Protein AF-A0A3Q8RRC3-F1 (afdb_monomer_lite)

Foldseek 3Di:
DPPDVVVVVCVVVVVVVVLVVLLVVLVVVVVVLVVLVCCVVPPDPDDDCVVVVVSVVSVVVSVVSCVVPVCNPDVPPPPD

Structure (mmCIF, N/CA/C/O backbone):
data_AF-A0A3Q8RRC3-F1
#
_entry.id   AF-A0A3Q8RRC3-F1
#
loop_
_atom_site.group_PDB
_atom_site.id
_atom_site.type_symbol
_atom_site.label_atom_id
_atom_site.label_alt_id
_atom_site.label_comp_id
_atom_site.label_asym_id
_atom_site.label_entity_id
_atom_site.label_seq_id
_atom_site.pdbx_PDB_ins_code
_atom_site.Cartn_x
_atom_site.Cartn_y
_atom_site.Cartn_z
_atom_site.occupancy
_atom_site.B_iso_or_equiv
_atom_site.auth_seq_id
_atom_site.auth_comp_id
_atom_site.auth_asym_id
_atom_site.auth_atom_id
_atom_site.pdbx_PDB_model_num
ATOM 1 N N . MET A 1 1 ? -17.322 -8.408 37.136 1.00 50.53 1 MET A N 1
ATOM 2 C CA . MET A 1 1 ? -15.863 -8.209 36.982 1.00 50.53 1 MET A CA 1
ATOM 3 C C . MET A 1 1 ? -15.635 -6.780 36.488 1.00 50.53 1 MET A C 1
ATOM 5 O O . MET A 1 1 ? -16.040 -6.463 35.377 1.00 50.53 1 MET A O 1
ATOM 9 N N . LYS A 1 2 ? -15.143 -5.873 37.346 1.00 53.41 2 LYS A N 1
ATOM 10 C CA . LYS A 1 2 ? -14.933 -4.452 37.002 1.00 53.41 2 LYS A CA 1
ATOM 11 C C . LYS A 1 2 ? -13.771 -4.402 35.998 1.00 53.41 2 LYS A C 1
ATOM 13 O O . LYS A 1 2 ? -12.646 -4.679 36.400 1.00 53.41 2 LYS A O 1
ATOM 18 N N . LYS A 1 3 ? -14.025 -4.133 34.706 1.00 56.31 3 LYS A N 1
ATOM 19 C CA . LYS A 1 3 ? -12.938 -3.821 33.757 1.00 56.31 3 LYS A CA 1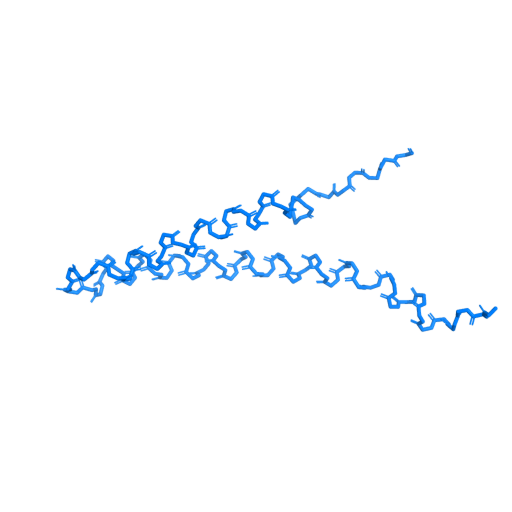
ATOM 20 C C . LYS A 1 3 ? -12.136 -2.675 34.380 1.00 56.31 3 LYS A C 1
ATOM 22 O O . LYS A 1 3 ? -12.714 -1.621 34.644 1.00 56.31 3 LYS A O 1
ATOM 27 N N . THR A 1 4 ? -10.866 -2.921 34.685 1.00 71.69 4 THR A N 1
ATOM 28 C CA . THR A 1 4 ? -9.928 -1.909 35.180 1.00 71.69 4 THR A CA 1
ATOM 29 C C . THR A 1 4 ? -9.868 -0.763 34.169 1.00 71.69 4 THR A C 1
ATOM 31 O O . THR A 1 4 ? -9.970 -1.008 32.965 1.00 71.69 4 THR A O 1
ATOM 34 N N . ASP A 1 5 ? -9.751 0.486 34.630 1.00 72.94 5 ASP A N 1
ATOM 35 C CA . ASP A 1 5 ? -9.789 1.671 33.751 1.00 72.94 5 ASP A CA 1
ATOM 36 C C . ASP A 1 5 ? -8.771 1.587 32.600 1.00 72.94 5 ASP A C 1
ATOM 38 O O . ASP A 1 5 ? -9.063 1.995 31.477 1.00 72.94 5 ASP A O 1
ATOM 42 N N . PHE A 1 6 ? -7.653 0.892 32.825 1.00 73.56 6 PHE A N 1
ATOM 43 C CA . PHE A 1 6 ? -6.653 0.560 31.811 1.00 73.56 6 PHE A CA 1
ATOM 44 C C . PHE A 1 6 ? -7.217 -0.176 30.580 1.00 73.56 6 PHE A C 1
ATOM 46 O O . PHE A 1 6 ? -6.915 0.187 29.444 1.00 73.56 6 PHE A O 1
ATOM 53 N N . HIS A 1 7 ? -8.081 -1.182 30.763 1.00 77.31 7 HIS A N 1
ATOM 54 C CA . HIS A 1 7 ? -8.669 -1.911 29.633 1.00 77.31 7 HIS A CA 1
ATOM 55 C C . HIS A 1 7 ? -9.643 -1.047 28.826 1.00 77.31 7 HIS A C 1
ATOM 57 O O . HIS A 1 7 ? -9.726 -1.196 27.607 1.00 77.31 7 HIS A O 1
ATOM 63 N N . LYS A 1 8 ? -10.352 -0.119 29.480 1.00 77.81 8 LYS A N 1
ATOM 64 C CA . LYS A 1 8 ? -11.235 0.830 28.787 1.00 77.81 8 LYS A CA 1
ATOM 65 C C . LYS A 1 8 ? -10.446 1.823 27.939 1.00 77.81 8 LYS A C 1
ATOM 67 O O . LYS A 1 8 ? -10.875 2.145 26.833 1.00 77.81 8 LYS A O 1
ATOM 72 N N . GLU A 1 9 ? -9.309 2.304 28.434 1.00 77.38 9 GLU A N 1
ATOM 73 C CA . GLU A 1 9 ? -8.444 3.204 27.667 1.00 77.38 9 GLU A CA 1
ATOM 74 C C . GLU A 1 9 ? -7.809 2.495 26.467 1.00 77.38 9 GLU A C 1
ATOM 76 O O . GLU A 1 9 ? -7.836 3.024 25.354 1.00 77.38 9 GLU A O 1
ATOM 81 N N . GLN A 1 10 ? -7.337 1.258 26.645 1.00 79.44 10 GLN A N 1
ATOM 82 C CA . GLN A 1 10 ? -6.812 0.453 25.538 1.00 79.44 10 GLN A CA 1
ATOM 83 C C . GLN A 1 10 ? -7.853 0.220 24.434 1.00 79.44 10 GLN A C 1
ATOM 85 O O . GLN A 1 10 ? -7.534 0.366 23.253 1.00 79.44 10 GLN A O 1
ATOM 90 N N . GLU A 1 11 ? -9.101 -0.095 24.797 1.00 84.06 11 GLU A N 1
ATOM 91 C CA . GLU A 1 11 ? -10.195 -0.285 23.834 1.00 84.06 11 GLU A CA 1
ATOM 92 C C . GLU A 1 11 ? -10.511 0.990 23.033 1.00 84.06 11 GLU A C 1
ATOM 94 O O . GLU A 1 11 ? -10.908 0.894 21.872 1.00 84.06 11 GLU A O 1
ATOM 99 N N . ARG A 1 12 ? -10.272 2.181 23.602 1.00 81.69 12 ARG A N 1
ATOM 100 C CA . ARG A 1 12 ? -10.458 3.469 22.909 1.00 81.69 12 ARG A CA 1
ATOM 101 C C . ARG A 1 12 ? -9.294 3.844 21.998 1.00 81.69 12 ARG A C 1
ATOM 103 O O . ARG A 1 12 ? -9.514 4.383 20.917 1.00 81.69 12 ARG A O 1
ATOM 110 N N . ILE A 1 13 ? -8.061 3.579 22.423 1.00 87.50 13 ILE A N 1
ATOM 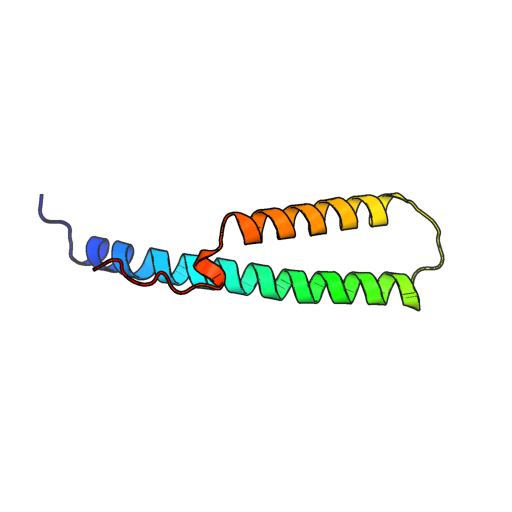111 C CA . ILE A 1 13 ? -6.855 4.020 21.705 1.00 87.50 13 ILE A CA 1
ATOM 112 C C . ILE A 1 13 ? -6.518 3.073 20.543 1.00 87.50 13 ILE A C 1
ATOM 114 O O . ILE A 1 13 ? -6.083 3.518 19.479 1.00 87.50 13 ILE A O 1
ATOM 118 N N . LYS A 1 14 ? -6.759 1.767 20.708 1.00 85.88 14 LYS A N 1
ATOM 119 C CA . LYS A 1 14 ? -6.475 0.738 19.697 1.00 85.88 14 LYS A CA 1
ATOM 120 C C . LYS A 1 14 ? -7.029 1.051 18.293 1.00 85.88 14 LYS A C 1
ATOM 122 O O . LYS A 1 14 ? -6.240 0.973 17.351 1.00 85.88 14 LYS A O 1
ATOM 127 N N . PRO A 1 15 ? -8.312 1.425 18.099 1.00 86.81 15 PRO A N 1
ATOM 128 C CA . PRO A 1 15 ? -8.830 1.731 16.762 1.00 86.81 15 PRO A CA 1
ATOM 129 C C . PRO A 1 15 ? -8.150 2.951 16.125 1.00 86.81 15 PRO A C 1
ATOM 131 O O . PRO A 1 15 ? -7.893 2.950 14.924 1.00 86.81 15 PRO A O 1
ATOM 134 N N . ILE A 1 16 ? -7.793 3.960 16.927 1.00 87.19 16 ILE A N 1
ATOM 135 C CA . ILE A 1 16 ? -7.095 5.163 16.454 1.00 87.19 16 ILE A CA 1
ATOM 136 C C . ILE A 1 16 ? -5.697 4.796 15.954 1.00 87.19 16 ILE A C 1
ATOM 138 O O . ILE A 1 16 ? -5.319 5.189 14.851 1.00 87.19 16 ILE A O 1
ATOM 142 N N . ILE A 1 17 ? -4.947 4.013 16.736 1.00 89.81 17 ILE A N 1
ATOM 143 C CA . ILE A 1 17 ? -3.610 3.545 16.344 1.00 89.81 17 ILE A CA 1
ATOM 144 C C . ILE A 1 17 ? -3.690 2.728 15.057 1.00 89.81 17 ILE A C 1
ATOM 146 O O . ILE A 1 17 ? -2.935 2.995 14.127 1.00 89.81 17 ILE A O 1
ATOM 150 N N . ILE A 1 18 ? -4.617 1.768 14.979 1.00 89.62 18 ILE A N 1
ATOM 151 C CA . ILE A 1 18 ? -4.794 0.928 13.787 1.00 89.62 18 ILE A CA 1
ATOM 152 C C . ILE A 1 18 ? -5.035 1.799 12.551 1.00 89.62 18 ILE A C 1
ATOM 154 O O . ILE A 1 18 ? -4.398 1.596 11.520 1.00 89.62 18 ILE A O 1
ATOM 158 N N . LEU A 1 19 ? -5.896 2.808 12.660 1.00 90.69 19 LEU A N 1
ATOM 159 C CA . LEU A 1 19 ? -6.209 3.707 11.556 1.00 90.69 19 LEU A CA 1
ATOM 160 C C . LEU A 1 19 ? -4.990 4.534 11.112 1.00 90.69 19 LEU A C 1
ATOM 162 O O . LEU A 1 19 ? -4.733 4.661 9.913 1.00 90.69 19 LEU A O 1
ATOM 166 N N . TRP A 1 20 ? -4.193 5.041 12.057 1.00 91.19 20 TRP A N 1
ATOM 167 C CA . TRP A 1 20 ? -2.930 5.717 11.744 1.00 91.19 20 TRP A CA 1
ATOM 168 C C . TRP A 1 20 ? -1.913 4.790 11.081 1.00 91.19 20 TRP A C 1
ATOM 170 O O . TRP A 1 20 ? -1.300 5.183 10.090 1.00 91.19 20 TRP A O 1
ATOM 180 N N . VAL A 1 21 ? -1.768 3.557 11.572 1.00 93.12 21 VAL A N 1
ATOM 181 C CA . VAL A 1 21 ? -0.871 2.555 10.979 1.00 93.12 21 VAL A CA 1
ATOM 182 C C . VAL A 1 21 ? -1.267 2.270 9.534 1.00 93.12 21 VAL A C 1
ATOM 184 O O . VAL A 1 21 ? -0.409 2.325 8.656 1.00 93.12 21 VAL A O 1
ATOM 187 N N . LYS A 1 22 ? -2.560 2.054 9.254 1.00 92.06 22 LYS A N 1
ATOM 188 C CA . LYS A 1 22 ? -3.047 1.845 7.882 1.00 92.06 22 LYS A CA 1
ATOM 189 C C . LYS A 1 22 ? -2.725 3.038 6.970 1.00 92.06 22 LYS A C 1
ATOM 191 O O . LYS A 1 22 ? -2.276 2.844 5.846 1.00 92.06 22 LYS A O 1
ATOM 196 N N . ARG A 1 23 ? -2.900 4.276 7.451 1.00 92.62 23 ARG A N 1
ATOM 197 C CA . ARG A 1 23 ? -2.565 5.493 6.684 1.00 92.62 23 ARG A CA 1
ATOM 198 C C . ARG A 1 23 ? -1.076 5.599 6.382 1.00 92.62 23 ARG A C 1
ATOM 200 O O . ARG A 1 23 ? -0.703 5.833 5.236 1.00 92.62 23 ARG A O 1
ATOM 207 N N . ILE A 1 24 ? -0.236 5.409 7.399 1.00 94.56 24 ILE A N 1
ATOM 208 C CA . ILE A 1 24 ? 1.223 5.428 7.246 1.00 94.56 24 ILE A CA 1
ATOM 209 C C . ILE A 1 24 ? 1.654 4.343 6.260 1.00 94.56 24 ILE A C 1
ATOM 211 O O . ILE A 1 24 ? 2.484 4.609 5.397 1.00 94.56 24 ILE A O 1
ATOM 215 N N . TYR A 1 25 ? 1.048 3.158 6.333 1.00 94.19 25 TYR A N 1
ATOM 216 C CA . TYR A 1 25 ? 1.322 2.056 5.418 1.00 94.19 25 TYR A CA 1
ATOM 217 C C . TYR A 1 25 ? 1.023 2.421 3.955 1.00 94.19 25 TYR A C 1
ATOM 219 O O . TYR A 1 25 ? 1.878 2.227 3.091 1.00 94.19 25 TYR A O 1
ATOM 227 N N . VAL A 1 26 ? -0.129 3.043 3.674 1.00 94.00 26 VAL A N 1
ATOM 228 C CA . VAL A 1 26 ? -0.480 3.498 2.314 1.00 94.00 26 VAL A CA 1
ATOM 229 C C . VAL A 1 26 ? 0.461 4.600 1.816 1.00 94.00 26 VAL A C 1
ATOM 231 O O . VAL A 1 26 ? 0.867 4.592 0.652 1.00 94.00 26 VAL A O 1
ATOM 234 N N . ILE A 1 27 ? 0.834 5.550 2.679 1.00 94.81 27 ILE A N 1
ATOM 235 C CA . ILE A 1 27 ? 1.768 6.629 2.320 1.00 94.81 27 ILE A CA 1
ATOM 236 C C . ILE A 1 27 ? 3.158 6.057 2.022 1.00 94.81 27 ILE A C 1
ATOM 238 O O . ILE A 1 27 ? 3.744 6.376 0.988 1.00 94.81 27 ILE A O 1
ATOM 242 N N . ALA A 1 28 ? 3.667 5.180 2.889 1.00 95.62 28 ALA A N 1
ATOM 243 C CA . ALA A 1 28 ? 4.955 4.521 2.703 1.00 95.62 28 ALA A CA 1
ATOM 244 C C . ALA A 1 28 ? 4.985 3.714 1.400 1.00 95.62 28 ALA A C 1
ATOM 246 O O . ALA A 1 28 ? 5.959 3.787 0.652 1.00 95.62 28 ALA A O 1
ATOM 247 N N . PHE A 1 29 ? 3.893 3.013 1.084 1.00 96.00 29 PHE A N 1
ATOM 248 C CA . PHE A 1 29 ? 3.774 2.316 -0.187 1.00 96.00 29 PHE A CA 1
ATOM 249 C C . PHE A 1 29 ? 3.798 3.263 -1.387 1.00 96.00 29 PHE A C 1
ATOM 251 O O . PHE A 1 29 ? 4.485 2.973 -2.359 1.00 96.00 29 PHE A O 1
ATOM 258 N N . ASN A 1 30 ? 3.094 4.397 -1.335 1.00 95.19 30 ASN A N 1
ATOM 259 C CA . ASN A 1 30 ? 3.136 5.375 -2.426 1.00 95.19 30 ASN A CA 1
ATOM 260 C C . ASN A 1 30 ? 4.564 5.875 -2.670 1.00 95.19 30 ASN A C 1
ATOM 262 O O . ASN A 1 30 ? 5.015 5.908 -3.813 1.00 95.19 30 ASN A O 1
ATOM 266 N N . ILE A 1 31 ? 5.297 6.204 -1.602 1.00 96.31 31 ILE A N 1
ATOM 267 C CA . ILE A 1 31 ? 6.707 6.610 -1.696 1.00 96.31 31 ILE A CA 1
ATOM 268 C C . ILE A 1 31 ? 7.547 5.488 -2.322 1.00 96.31 31 ILE A C 1
ATOM 270 O O . ILE A 1 31 ? 8.327 5.744 -3.239 1.00 96.31 31 ILE A O 1
ATOM 274 N N . TYR A 1 32 ? 7.359 4.244 -1.875 1.00 94.38 32 TYR A N 1
ATOM 275 C CA . TYR A 1 32 ? 8.049 3.079 -2.429 1.00 94.38 32 TYR A CA 1
ATOM 276 C C . TYR A 1 32 ? 7.729 2.856 -3.914 1.00 94.38 32 TYR A C 1
ATOM 278 O O . TYR A 1 32 ? 8.638 2.607 -4.705 1.00 94.38 32 TYR A O 1
ATOM 286 N N . ALA A 1 33 ? 6.462 2.979 -4.312 1.00 94.06 33 ALA A N 1
ATOM 287 C CA . ALA A 1 33 ? 6.025 2.805 -5.691 1.00 94.06 33 ALA A CA 1
ATOM 288 C C . ALA A 1 33 ? 6.672 3.848 -6.615 1.00 94.06 33 ALA A C 1
ATOM 290 O O . ALA A 1 33 ? 7.198 3.487 -7.669 1.00 94.06 33 ALA A O 1
ATOM 291 N N . TRP A 1 34 ? 6.714 5.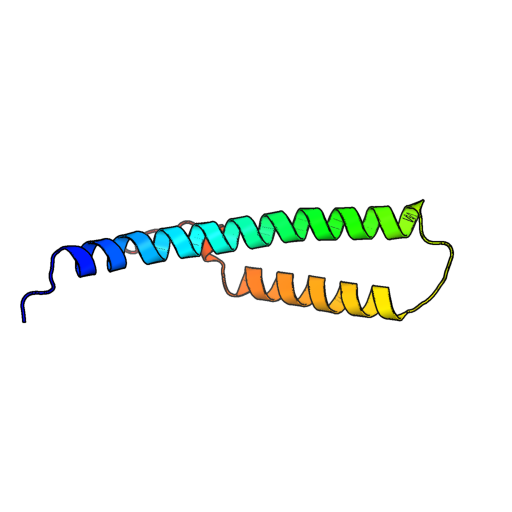115 -6.188 1.00 93.38 34 TRP A N 1
ATOM 292 C CA . TRP A 1 34 ? 7.412 6.180 -6.912 1.00 93.38 34 TRP A CA 1
ATOM 293 C C . TRP A 1 34 ? 8.917 5.942 -6.992 1.00 93.38 34 TRP A C 1
ATOM 295 O O . TRP A 1 34 ? 9.496 6.059 -8.071 1.00 93.38 34 TRP A O 1
ATOM 305 N N . PHE A 1 35 ? 9.548 5.565 -5.879 1.00 92.88 35 PHE A N 1
ATOM 306 C CA . PHE A 1 35 ? 10.963 5.200 -5.866 1.00 92.88 35 PHE A CA 1
ATOM 307 C C . PHE A 1 35 ? 11.259 4.072 -6.862 1.00 92.88 35 PHE A C 1
ATOM 309 O O . PHE A 1 35 ? 12.218 4.168 -7.626 1.00 92.88 35 PHE A O 1
ATOM 316 N N . TRP A 1 36 ? 10.424 3.031 -6.888 1.00 92.19 3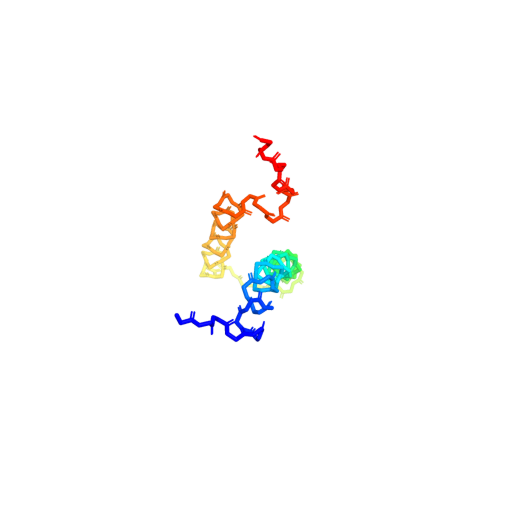6 TRP A N 1
ATOM 317 C CA . TRP A 1 36 ? 10.597 1.903 -7.796 1.00 92.19 36 TRP A CA 1
ATOM 318 C C . TRP A 1 36 ? 10.502 2.341 -9.261 1.00 92.19 36 TRP A C 1
ATOM 320 O O . TRP A 1 36 ? 11.391 2.007 -10.040 1.00 92.19 36 TRP A O 1
ATOM 330 N N . LEU A 1 37 ? 9.497 3.150 -9.619 1.00 89.69 37 LEU A N 1
ATOM 331 C CA . LEU A 1 37 ? 9.343 3.679 -10.981 1.00 89.69 37 LEU A CA 1
ATOM 332 C C . LEU A 1 37 ? 10.549 4.524 -11.409 1.00 89.69 37 LEU A C 1
ATOM 334 O O . LEU A 1 37 ? 11.071 4.343 -12.506 1.00 89.69 37 LEU A O 1
ATOM 338 N N . ILE A 1 38 ? 11.032 5.410 -10.534 1.00 91.50 38 ILE A N 1
ATOM 339 C CA . ILE A 1 38 ? 12.219 6.234 -10.804 1.00 91.50 38 ILE A CA 1
ATOM 340 C C . ILE A 1 38 ? 13.452 5.344 -10.996 1.00 91.50 38 ILE A C 1
ATOM 342 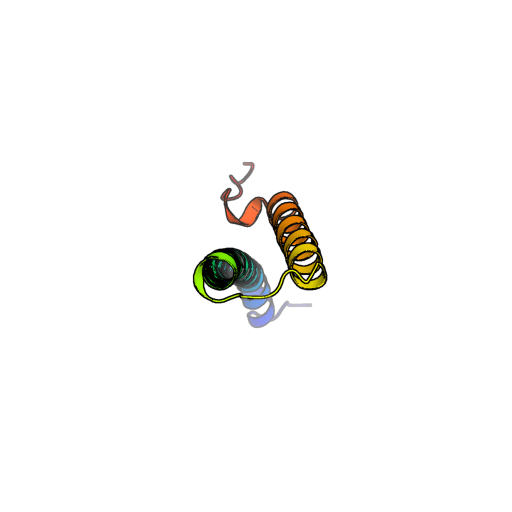O O . ILE A 1 38 ? 14.203 5.514 -11.957 1.00 91.50 38 ILE A O 1
ATOM 346 N N . ARG A 1 39 ? 13.662 4.366 -10.110 1.00 90.00 39 ARG A N 1
ATOM 347 C CA . ARG A 1 39 ? 14.772 3.412 -10.216 1.00 90.00 39 ARG A CA 1
ATOM 348 C C . ARG A 1 39 ? 14.739 2.673 -11.556 1.00 90.00 39 ARG A C 1
ATOM 350 O O . ARG A 1 39 ? 15.774 2.515 -12.197 1.00 90.00 39 ARG A O 1
ATOM 357 N N . GLU A 1 40 ? 13.556 2.233 -11.963 1.00 87.31 40 GLU A N 1
ATOM 358 C CA . GLU A 1 40 ? 13.351 1.455 -13.179 1.00 87.31 40 GLU A CA 1
ATOM 359 C C . GLU A 1 40 ? 13.602 2.275 -14.452 1.00 87.31 40 GLU A C 1
ATOM 361 O O . GLU A 1 40 ? 14.287 1.798 -15.351 1.00 87.31 40 GLU A O 1
ATOM 366 N N . ILE A 1 41 ? 13.122 3.524 -14.501 1.00 86.62 41 ILE A N 1
ATOM 367 C CA . ILE A 1 41 ? 13.264 4.408 -15.670 1.00 86.62 41 ILE A CA 1
ATOM 368 C C . ILE A 1 41 ? 14.696 4.938 -15.822 1.00 86.62 41 ILE A C 1
ATOM 370 O O . ILE A 1 41 ? 15.203 5.024 -16.939 1.00 86.62 41 ILE A O 1
ATOM 374 N N . PHE A 1 42 ? 15.346 5.327 -14.721 1.00 87.31 42 PHE A N 1
ATOM 375 C CA . PHE A 1 42 ? 16.592 6.103 -14.788 1.00 87.31 42 PHE A CA 1
ATOM 376 C C . PHE A 1 42 ? 17.862 5.296 -14.506 1.00 87.31 42 PHE A C 1
ATOM 378 O O . PHE A 1 42 ? 18.936 5.683 -14.965 1.00 87.31 42 PHE A O 1
ATOM 385 N N . PHE A 1 43 ? 17.777 4.199 -13.748 1.00 80.69 43 PHE A N 1
ATOM 386 C CA . PHE A 1 43 ? 18.969 3.516 -13.231 1.00 80.69 43 PHE A CA 1
ATOM 387 C C . PHE A 1 43 ? 19.131 2.082 -13.735 1.00 80.69 43 PHE A C 1
ATOM 389 O O . PHE A 1 43 ? 20.250 1.558 -13.717 1.00 80.69 43 PHE A O 1
ATOM 396 N N . ARG A 1 44 ? 18.058 1.426 -14.188 1.00 73.38 44 ARG A N 1
ATOM 397 C CA . ARG A 1 44 ? 18.137 0.024 -14.600 1.00 73.38 44 ARG A CA 1
ATOM 398 C C . ARG A 1 44 ? 18.584 -0.109 -16.057 1.00 73.38 44 ARG A C 1
ATOM 400 O O . ARG A 1 44 ? 18.066 0.548 -16.949 1.00 73.38 44 ARG A O 1
ATOM 407 N N . LYS A 1 45 ? 19.559 -0.993 -16.290 1.00 70.12 45 LYS A N 1
ATOM 408 C CA . LYS A 1 45 ? 20.126 -1.298 -17.619 1.00 70.12 45 LYS A CA 1
ATOM 409 C C . LYS A 1 45 ? 19.765 -2.699 -18.133 1.00 70.12 45 LYS A C 1
ATOM 411 O O . LYS A 1 45 ? 20.229 -3.083 -19.201 1.00 70.12 45 LYS A O 1
ATOM 416 N N . THR A 1 46 ? 18.991 -3.475 -17.370 1.00 70.38 46 THR A N 1
ATOM 417 C CA . THR A 1 46 ? 18.699 -4.892 -17.640 1.00 70.38 46 THR A CA 1
ATOM 418 C C . THR A 1 46 ? 17.197 -5.153 -17.734 1.00 70.38 46 THR A C 1
ATOM 420 O O . THR A 1 46 ? 16.403 -4.563 -17.006 1.00 70.38 46 THR A O 1
ATOM 423 N N . THR A 1 47 ? 16.810 -6.064 -18.627 1.00 70.25 47 THR A N 1
ATOM 424 C CA . THR A 1 47 ? 15.417 -6.360 -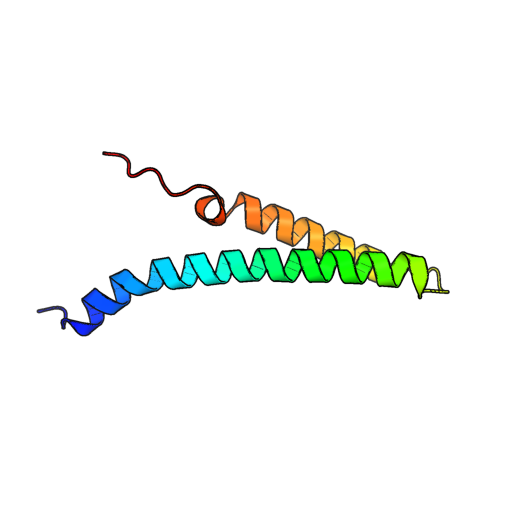19.008 1.00 70.25 47 THR A CA 1
ATOM 425 C C . THR A 1 47 ? 14.816 -7.539 -18.235 1.00 70.25 47 THR A C 1
ATOM 427 O O . THR A 1 47 ? 14.004 -8.290 -18.772 1.00 70.25 47 THR A O 1
ATOM 430 N N . GLU A 1 48 ? 15.236 -7.779 -16.989 1.00 83.56 48 GLU A N 1
ATOM 431 C CA . GLU A 1 48 ? 14.760 -8.964 -16.261 1.00 83.56 48 GLU A CA 1
ATOM 432 C C . GLU A 1 48 ? 13.306 -8.763 -15.823 1.00 83.56 48 GLU A C 1
ATOM 434 O O . GLU A 1 48 ? 12.935 -7.712 -15.289 1.00 83.56 48 GLU A O 1
ATOM 439 N N . PHE A 1 49 ? 12.493 -9.793 -16.025 1.00 86.00 49 PHE A N 1
ATOM 440 C CA . PHE A 1 49 ? 11.051 -9.755 -15.802 1.00 86.00 49 PHE A CA 1
ATOM 441 C C . PHE A 1 49 ? 10.652 -9.795 -14.316 1.00 86.00 49 PHE A C 1
ATOM 443 O O . PHE A 1 49 ? 9.655 -9.191 -13.926 1.00 86.00 49 PHE A O 1
ATOM 450 N N . GLU A 1 50 ? 11.436 -10.468 -13.473 1.00 88.25 50 GLU A N 1
ATOM 451 C CA . GLU A 1 50 ? 11.091 -10.741 -12.072 1.00 88.25 50 GLU A CA 1
ATOM 452 C C . GLU A 1 50 ? 10.740 -9.481 -11.249 1.00 88.25 50 GLU A C 1
ATOM 454 O O . GLU A 1 50 ? 9.704 -9.488 -10.578 1.00 88.25 50 GLU A O 1
ATOM 459 N N . PRO A 1 51 ? 11.475 -8.352 -11.343 1.00 86.94 51 PRO A N 1
ATOM 460 C CA . PRO A 1 51 ? 11.110 -7.145 -10.603 1.00 86.94 51 PRO A CA 1
ATOM 461 C C . PRO A 1 51 ? 9.777 -6.527 -11.038 1.00 86.94 51 PRO A C 1
ATOM 463 O O . PRO A 1 51 ? 9.097 -5.935 -10.202 1.00 86.94 51 PRO A O 1
ATOM 466 N N . TYR A 1 52 ? 9.386 -6.668 -12.310 1.00 88.88 52 TYR A N 1
ATOM 467 C CA . TYR A 1 52 ? 8.087 -6.193 -12.801 1.00 88.88 52 TYR A CA 1
ATOM 468 C C . TYR A 1 52 ? 6.949 -7.040 -12.246 1.00 88.88 52 TYR A C 1
ATOM 470 O O . TYR A 1 52 ? 5.926 -6.502 -11.826 1.00 88.88 52 TYR A O 1
ATOM 478 N N . LEU A 1 53 ? 7.146 -8.359 -12.202 1.00 92.75 53 LEU A N 1
ATOM 479 C CA . LEU A 1 53 ? 6.182 -9.277 -11.613 1.00 92.75 53 LEU A CA 1
ATOM 480 C C . LEU A 1 53 ? 5.999 -8.991 -10.115 1.00 92.75 53 LEU A C 1
ATOM 482 O O . LEU A 1 53 ? 4.870 -8.900 -9.634 1.00 92.75 53 LEU A O 1
ATOM 486 N N . LEU A 1 54 ? 7.099 -8.772 -9.389 1.00 91.75 54 LEU A N 1
ATOM 487 C CA . LEU A 1 54 ? 7.052 -8.387 -7.979 1.00 91.75 54 LEU A CA 1
ATOM 488 C C . LEU A 1 54 ? 6.317 -7.055 -7.783 1.00 91.75 54 LEU A C 1
ATOM 490 O O . LEU A 1 54 ? 5.470 -6.936 -6.894 1.00 91.75 54 LEU A O 1
ATOM 494 N N . TRP A 1 55 ? 6.605 -6.055 -8.618 1.00 92.44 55 TRP A N 1
ATOM 495 C CA . TRP A 1 55 ? 5.936 -4.757 -8.547 1.00 92.44 55 TRP A CA 1
ATOM 496 C C . TRP A 1 55 ? 4.435 -4.867 -8.838 1.00 92.44 55 TRP A C 1
ATOM 498 O O . TRP A 1 55 ? 3.629 -4.269 -8.122 1.00 92.44 55 TRP A O 1
ATOM 508 N N . LEU A 1 56 ? 4.039 -5.697 -9.807 1.00 94.50 56 LEU A N 1
ATOM 509 C CA . LEU A 1 56 ? 2.637 -5.994 -10.106 1.00 94.50 56 LEU A CA 1
ATOM 510 C C . LEU A 1 56 ? 1.917 -6.601 -8.894 1.00 94.50 56 LEU A C 1
ATOM 512 O O . LEU A 1 56 ? 0.866 -6.107 -8.493 1.00 94.50 56 LEU A O 1
ATOM 516 N N . PHE A 1 57 ? 2.481 -7.639 -8.271 1.00 96.06 57 PHE A N 1
ATOM 517 C CA . PHE A 1 57 ? 1.859 -8.249 -7.092 1.00 96.06 57 PHE A CA 1
ATOM 518 C C . PHE A 1 57 ? 1.785 -7.284 -5.909 1.00 96.06 57 PHE A C 1
ATOM 520 O O . PHE A 1 57 ? 0.771 -7.239 -5.213 1.00 96.06 57 PHE A O 1
ATOM 527 N N . THR A 1 58 ? 2.824 -6.473 -5.699 1.00 94.38 58 THR A N 1
ATOM 528 C CA . THR A 1 58 ? 2.853 -5.515 -4.585 1.00 94.38 58 THR A CA 1
ATOM 529 C C . THR A 1 58 ? 1.818 -4.400 -4.784 1.00 94.38 58 THR A C 1
ATOM 531 O O . THR A 1 58 ? 1.109 -4.032 -3.848 1.00 94.38 58 THR A O 1
ATOM 534 N N . THR A 1 59 ? 1.680 -3.884 -6.010 1.00 95.31 59 THR A N 1
ATOM 535 C CA . THR A 1 59 ? 0.679 -2.857 -6.353 1.00 95.31 59 THR A CA 1
ATOM 536 C C . THR A 1 59 ? -0.747 -3.394 -6.310 1.00 95.31 59 THR A C 1
ATOM 538 O O . THR A 1 59 ? -1.612 -2.745 -5.719 1.00 95.31 59 THR A O 1
ATOM 541 N N . ALA A 1 60 ? -0.991 -4.593 -6.843 1.00 95.88 60 ALA A N 1
ATOM 542 C CA . ALA A 1 60 ? -2.285 -5.261 -6.734 1.00 95.88 60 ALA A CA 1
ATOM 543 C C . ALA A 1 60 ? -2.660 -5.516 -5.265 1.00 95.88 60 ALA A C 1
ATOM 545 O O . ALA A 1 60 ? -3.774 -5.203 -4.848 1.00 95.88 60 ALA A O 1
ATOM 546 N N . GLY A 1 61 ? -1.716 -6.007 -4.456 1.00 95.62 61 GLY A N 1
ATOM 547 C CA . GLY A 1 61 ? -1.917 -6.215 -3.023 1.00 95.62 61 GLY A CA 1
ATOM 548 C C . GLY A 1 61 ? -2.291 -4.927 -2.287 1.00 95.62 61 GLY A C 1
ATOM 549 O O . GLY A 1 61 ? -3.242 -4.921 -1.508 1.00 95.62 61 GLY A O 1
ATOM 550 N N . MET A 1 62 ? -1.613 -3.811 -2.581 1.00 95.62 62 MET A N 1
ATOM 551 C CA . MET A 1 62 ? -1.977 -2.512 -2.003 1.00 95.62 62 MET A CA 1
ATOM 552 C C . MET A 1 62 ? -3.367 -2.044 -2.450 1.00 95.62 62 MET A C 1
ATOM 554 O O . MET A 1 62 ? -4.120 -1.496 -1.647 1.00 95.62 62 MET A O 1
ATOM 558 N N . TYR A 1 63 ? -3.725 -2.253 -3.717 1.00 93.81 63 TYR A N 1
ATOM 559 C CA . TYR A 1 63 ? -5.049 -1.900 -4.220 1.00 93.81 63 TYR A CA 1
ATOM 560 C C . TYR A 1 63 ? -6.157 -2.635 -3.451 1.00 93.81 63 TYR A C 1
ATOM 562 O O . TYR A 1 63 ? -7.079 -1.993 -2.942 1.00 93.81 63 TYR A O 1
ATOM 570 N N . TYR A 1 64 ? -6.027 -3.955 -3.282 1.00 94.12 64 TYR A N 1
ATOM 571 C CA . TYR A 1 64 ? -6.969 -4.737 -2.477 1.00 94.12 64 TYR A CA 1
ATOM 572 C C . TYR A 1 64 ? -6.964 -4.314 -1.007 1.00 94.12 64 TYR A C 1
ATOM 574 O O . TYR A 1 64 ? -8.034 -4.143 -0.424 1.00 94.12 64 TYR A O 1
ATOM 582 N N . PHE A 1 65 ? -5.790 -4.040 -0.428 1.00 93.75 65 PHE A N 1
ATOM 583 C CA . PHE A 1 65 ? -5.690 -3.520 0.935 1.00 93.75 65 PHE A CA 1
ATOM 584 C C . PHE A 1 65 ? -6.504 -2.230 1.115 1.00 93.75 65 PHE A C 1
ATOM 586 O O . PHE A 1 65 ? -7.248 -2.107 2.086 1.00 93.75 65 PHE A O 1
ATOM 593 N N . VAL A 1 66 ? -6.410 -1.277 0.183 1.00 90.88 66 VAL A N 1
ATOM 594 C CA . VAL A 1 66 ? -7.184 -0.026 0.244 1.00 90.88 66 VAL A CA 1
ATOM 595 C C . VAL A 1 66 ? -8.687 -0.281 0.096 1.00 90.88 66 VAL A C 1
ATOM 597 O O . VAL A 1 66 ? -9.474 0.341 0.811 1.00 90.88 66 VAL A O 1
ATOM 600 N N . LEU A 1 67 ? -9.093 -1.200 -0.786 1.00 89.12 67 LEU A N 1
ATOM 601 C CA . LEU A 1 67 ? -10.503 -1.563 -0.961 1.00 89.12 67 LEU A CA 1
ATOM 602 C C . LEU A 1 67 ? -11.115 -2.183 0.297 1.00 89.12 67 LEU A C 1
ATOM 604 O O . LEU A 1 67 ? -12.246 -1.851 0.642 1.00 89.12 67 LEU A O 1
ATOM 608 N N . GLU A 1 68 ? -10.382 -3.060 0.980 1.00 90.06 68 GLU A N 1
ATOM 609 C CA . GLU A 1 68 ? -10.837 -3.696 2.222 1.00 90.06 68 GLU A CA 1
ATOM 610 C C . GLU A 1 68 ? -10.820 -2.729 3.413 1.00 90.06 68 GLU A C 1
ATOM 612 O O . GLU A 1 68 ? -11.581 -2.891 4.367 1.00 90.06 68 GLU A O 1
ATOM 617 N N . ASN A 1 69 ? -9.978 -1.695 3.354 1.00 88.88 69 ASN A N 1
ATOM 618 C CA . ASN A 1 69 ? -9.769 -0.733 4.430 1.00 88.88 69 ASN A CA 1
ATOM 619 C C . ASN A 1 69 ? -10.248 0.674 4.033 1.00 88.88 69 ASN A C 1
ATOM 621 O O . ASN A 1 69 ? -9.510 1.657 4.131 1.00 88.88 69 ASN A O 1
ATOM 625 N N . GLN A 1 70 ? -11.507 0.798 3.597 1.00 82.44 70 GLN A N 1
ATOM 626 C CA . GLN A 1 70 ? -12.089 2.099 3.215 1.00 82.44 70 GLN A CA 1
ATOM 627 C C . GLN A 1 70 ? -12.150 3.107 4.380 1.00 82.44 70 GLN A C 1
ATOM 629 O O . GLN A 1 70 ? -12.209 4.318 4.151 1.00 82.44 70 GLN A O 1
ATOM 634 N N . ASP A 1 71 ? -12.070 2.620 5.624 1.00 80.19 71 ASP A N 1
ATOM 635 C CA . ASP A 1 71 ? -11.986 3.411 6.858 1.00 80.19 71 ASP A CA 1
ATOM 636 C C . ASP A 1 71 ? -10.729 4.294 6.933 1.00 80.19 71 ASP A C 1
ATOM 638 O O . ASP A 1 71 ? -10.686 5.278 7.675 1.00 80.19 71 ASP A O 1
ATOM 642 N N . VAL A 1 72 ? -9.711 3.982 6.127 1.00 75.94 72 VAL A N 1
ATOM 643 C CA . VAL A 1 72 ? -8.480 4.773 6.007 1.00 75.94 72 VAL A CA 1
ATOM 644 C C . VAL A 1 72 ? -8.770 6.184 5.490 1.00 75.94 72 VAL A C 1
ATOM 646 O O . VAL A 1 72 ? -8.200 7.156 6.008 1.00 75.94 72 VAL A O 1
ATOM 649 N N . PHE A 1 73 ? -9.678 6.297 4.513 1.00 69.75 73 PHE A N 1
ATOM 650 C CA . PHE A 1 73 ? -9.997 7.541 3.803 1.00 69.75 73 PHE A CA 1
ATOM 651 C C . PHE A 1 73 ? -11.364 8.109 4.176 1.00 69.75 73 PHE A C 1
ATOM 653 O O . PHE A 1 73 ? -11.508 9.323 4.330 1.00 69.75 73 PHE A O 1
ATOM 660 N N . ILE A 1 74 ? -12.365 7.248 4.356 1.00 62.88 74 ILE A N 1
ATOM 661 C CA . ILE A 1 74 ? -13.713 7.667 4.718 1.00 62.88 74 ILE A CA 1
ATOM 662 C C . ILE A 1 74 ? -13.813 7.592 6.236 1.00 62.88 74 ILE A C 1
ATOM 664 O O . ILE A 1 74 ? -13.816 6.515 6.828 1.00 62.88 74 ILE A O 1
ATOM 668 N N . LYS A 1 75 ? -13.908 8.759 6.883 1.00 56.53 75 LYS A N 1
ATOM 669 C CA . LYS A 1 75 ? -14.303 8.836 8.291 1.00 56.53 75 LYS A CA 1
ATOM 670 C C . LYS A 1 75 ? -15.650 8.125 8.386 1.00 56.53 75 LYS A C 1
ATOM 672 O O . LYS A 1 75 ? -16.599 8.602 7.766 1.00 56.53 75 LYS A O 1
ATOM 677 N N . SER A 1 76 ? -15.712 6.990 9.089 1.00 52.53 76 SER A N 1
ATOM 678 C CA . SER A 1 76 ? -16.973 6.326 9.429 1.00 52.53 76 SER A CA 1
ATOM 679 C C . SER A 1 76 ? -17.935 7.411 9.890 1.00 52.53 76 SER A C 1
ATOM 681 O O . SER A 1 76 ? -17.729 8.028 10.936 1.00 52.53 76 SER A O 1
ATOM 683 N N . LYS A 1 77 ? -18.912 7.738 9.045 1.00 47.97 77 LYS A N 1
ATOM 684 C CA . LYS A 1 77 ? -19.990 8.634 9.421 1.00 47.97 77 LYS A CA 1
ATOM 685 C C . LYS A 1 77 ? -20.778 7.799 10.414 1.00 47.97 77 LYS A C 1
ATOM 687 O O . LYS A 1 77 ? -21.368 6.803 9.997 1.00 47.97 77 LYS A O 1
ATOM 692 N N . ASP A 1 78 ? -20.664 8.129 11.700 1.00 45.41 78 ASP A N 1
ATOM 693 C CA . ASP A 1 78 ? -21.457 7.511 12.759 1.00 45.41 78 ASP A CA 1
ATOM 694 C C . ASP A 1 78 ? -22.889 7.369 12.243 1.00 45.41 78 ASP A C 1
ATOM 696 O O . ASP A 1 78 ? -23.549 8.360 11.911 1.00 45.41 78 ASP A O 1
ATOM 700 N N . LYS A 1 79 ? -23.334 6.121 12.067 1.00 42.16 79 LYS A N 1
ATOM 701 C CA . LYS A 1 79 ? -24.752 5.854 11.877 1.00 42.16 79 LYS A CA 1
ATOM 702 C C . LYS A 1 79 ? -25.389 6.108 13.235 1.00 42.16 79 LYS A C 1
ATOM 704 O O . LYS A 1 79 ? -25.139 5.365 14.179 1.00 42.16 79 LYS A O 1
ATOM 709 N N . HIS A 1 80 ? -26.092 7.234 13.269 1.00 36.88 80 HIS A N 1
ATOM 710 C CA . HIS A 1 80 ? -27.005 7.696 14.303 1.00 36.88 80 HIS A CA 1
ATOM 711 C C . HIS A 1 80 ? -27.917 6.589 14.837 1.00 36.88 80 HIS A C 1
ATOM 713 O O . HIS A 1 80 ? -28.327 5.730 14.020 1.00 36.88 80 HIS A O 1
#

Secondary structure (DSSP, 8-state):
----HHHHHHHHHHHHHHHHHHHHHHHHHHHHHHHHHHHHHHT-----SHHHHHHHHHHHHHHHHHHHTGGGTS------

Organism: NCBI:txid2358479

Radius of gyration: 19.13 Å; chains: 1; bounding box: 47×20×56 Å

pLDDT: mean 82.98, std 14.49, range [36.88, 96.31]

Sequence (80 aa):
MKKTDFHKEQERIKPIIILWVKRIYVIAFNIYAWFWLIREIFFRKTTEFEPYLLWLFTTAGMYYFVLENQDVFIKSKDKH